Protein AF-A0A434VGW5-F1 (afdb_monomer_lite)

Foldseek 3Di:
DKDKDKDFDADPVGDGLDIDIDMFDAQFPPDDDDPNRHDPVRVVVVVVSRVVVVVVCVVVVSVD

Secondary structure (DSSP, 8-state):
-EEEEEEEEE-TTS-EEEEEEEEEEPPB-SS--SGGGB-HHHHHHHHHHHHHHHHHHHHTTTT-

pLDDT: mean 91.14, std 9.57, range [58.84, 98.38]

Radius of gyration: 14.6 Å; chains: 1; bounding box: 28×22×41 Å

Sequence (64 aa):
TTVIYVWDVYDPSGNRLHRINGQQKSPSVGSTEGWPAVAPATMQAIADQTIDQFTAWLGSGGAG

Structure (mmCIF, N/CA/C/O backbone):
data_AF-A0A434VGW5-F1
#
_entry.id   AF-A0A434VGW5-F1
#
loop_
_atom_site.group_PDB
_atom_site.id
_atom_site.type_symbol
_atom_site.label_atom_id
_atom_site.label_alt_id
_atom_site.label_comp_id
_atom_site.label_asym_id
_atom_site.label_entity_id
_atom_site.label_seq_id
_atom_site.pdbx_PDB_ins_code
_atom_site.Cartn_x
_atom_site.Cartn_y
_atom_site.Cartn_z
_atom_site.occupancy
_atom_site.B_iso_or_equiv
_atom_site.auth_seq_id
_atom_site.auth_comp_id
_atom_site.auth_asym_id
_atom_site.auth_atom_id
_atom_site.pdbx_PDB_model_num
ATOM 1 N N . THR A 1 1 ? -10.456 7.434 11.234 1.00 86.69 1 THR A N 1
ATOM 2 C CA . THR A 1 1 ? -9.642 8.187 10.251 1.00 86.69 1 THR A CA 1
ATOM 3 C C . THR A 1 1 ? -9.626 7.469 8.917 1.00 86.69 1 THR A C 1
ATOM 5 O O . THR A 1 1 ? -9.647 6.244 8.916 1.00 86.69 1 THR A O 1
ATOM 8 N N . THR A 1 2 ? -9.595 8.189 7.795 1.00 91.38 2 THR A N 1
ATOM 9 C CA . THR A 1 2 ? -9.342 7.589 6.472 1.00 91.38 2 THR A CA 1
ATOM 10 C C . THR A 1 2 ? -7.886 7.810 6.102 1.00 91.38 2 THR A C 1
ATOM 12 O O . THR A 1 2 ? -7.404 8.936 6.177 1.00 91.38 2 THR A O 1
ATOM 15 N N . VAL A 1 3 ? -7.198 6.744 5.713 1.00 94.88 3 VAL A N 1
ATOM 16 C CA . VAL A 1 3 ? -5.844 6.808 5.164 1.00 94.88 3 VAL A CA 1
ATOM 17 C C . VAL A 1 3 ? -5.959 6.718 3.651 1.00 94.88 3 VAL A C 1
ATOM 19 O O . VAL A 1 3 ? -6.600 5.800 3.149 1.00 94.88 3 VAL A O 1
ATOM 22 N N . ILE A 1 4 ? -5.359 7.662 2.933 1.00 95.94 4 ILE A N 1
ATOM 23 C CA . ILE A 1 4 ? -5.252 7.650 1.470 1.00 95.94 4 ILE A CA 1
ATOM 24 C C . ILE A 1 4 ? -3.772 7.474 1.144 1.00 95.94 4 ILE A C 1
ATOM 26 O O . ILE A 1 4 ? -2.935 8.148 1.743 1.00 95.94 4 ILE A O 1
ATOM 30 N N . TYR A 1 5 ? -3.448 6.564 0.230 1.00 96.88 5 TYR A N 1
ATOM 31 C CA . TYR A 1 5 ? -2.072 6.228 -0.125 1.00 96.88 5 TYR A CA 1
ATOM 32 C C . TYR A 1 5 ? -1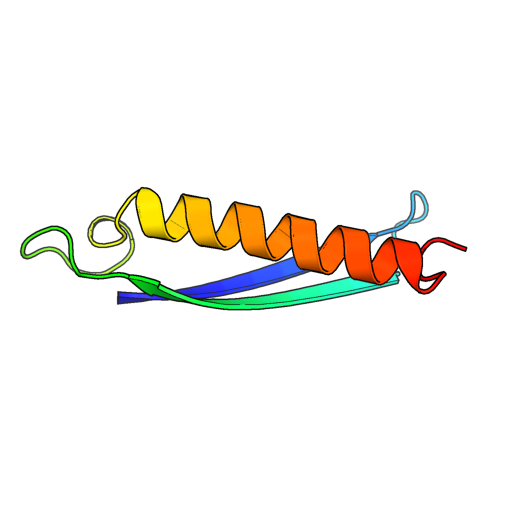.863 6.258 -1.637 1.00 96.88 5 TYR A C 1
ATOM 34 O O . TYR A 1 5 ? -2.768 5.947 -2.414 1.00 96.88 5 TYR A O 1
ATOM 42 N N . VAL A 1 6 ? -0.650 6.638 -2.037 1.00 98.25 6 VAL A N 1
ATOM 43 C CA . VAL A 1 6 ? -0.183 6.663 -3.424 1.00 98.25 6 VAL A CA 1
ATOM 44 C C . VAL A 1 6 ? 1.268 6.193 -3.442 1.00 98.25 6 VAL A C 1
ATOM 46 O O . VAL A 1 6 ? 2.096 6.720 -2.704 1.00 98.25 6 VAL A O 1
ATOM 49 N N . TRP A 1 7 ? 1.566 5.236 -4.310 1.00 97.94 7 TRP A N 1
ATOM 50 C CA . TRP A 1 7 ? 2.895 4.701 -4.565 1.00 97.94 7 TRP A CA 1
ATOM 51 C C . TRP A 1 7 ? 3.180 4.817 -6.055 1.00 97.94 7 TRP A C 1
ATOM 53 O O . TRP A 1 7 ? 2.389 4.358 -6.878 1.00 97.94 7 TRP A O 1
ATOM 63 N N . ASP A 1 8 ? 4.310 5.416 -6.404 1.00 97.75 8 ASP A N 1
ATOM 64 C CA . ASP A 1 8 ? 4.787 5.454 -7.781 1.00 97.75 8 ASP A CA 1
ATOM 65 C C . ASP A 1 8 ? 5.872 4.384 -7.964 1.00 97.75 8 ASP A C 1
ATOM 67 O O . ASP A 1 8 ? 6.796 4.281 -7.157 1.00 97.75 8 ASP A O 1
ATOM 71 N N . VAL A 1 9 ? 5.746 3.589 -9.027 1.00 96.12 9 VAL A N 1
ATOM 72 C CA . VAL A 1 9 ? 6.716 2.562 -9.425 1.00 96.12 9 VAL A CA 1
ATOM 73 C C . VAL A 1 9 ? 7.569 3.122 -10.554 1.00 96.12 9 VAL A C 1
ATOM 75 O O . VAL A 1 9 ? 7.027 3.618 -11.545 1.00 96.12 9 VAL A O 1
ATOM 78 N N . TYR A 1 10 ? 8.890 3.030 -10.414 1.00 96.38 10 TYR A N 1
ATOM 79 C CA . TYR A 1 10 ? 9.859 3.576 -11.362 1.00 96.38 10 TYR A CA 1
ATOM 80 C C . TYR A 1 10 ? 10.775 2.489 -11.925 1.00 96.38 10 TYR A C 1
ATOM 82 O O . TYR A 1 10 ? 11.073 1.510 -11.238 1.00 96.38 10 TYR A O 1
ATOM 90 N N . ASP A 1 11 ? 11.244 2.686 -13.156 1.00 94.94 11 ASP A N 1
ATOM 91 C CA . ASP A 1 11 ? 12.381 1.939 -13.694 1.00 94.94 11 ASP A CA 1
ATOM 92 C C . ASP A 1 11 ? 13.718 2.482 -13.135 1.00 94.94 11 ASP A C 1
ATOM 94 O O . ASP A 1 11 ? 13.755 3.560 -12.527 1.00 94.94 11 ASP A O 1
ATOM 98 N N . PRO A 1 12 ? 14.850 1.778 -13.338 1.00 95.38 12 PRO A N 1
ATOM 99 C CA . PRO A 1 12 ? 16.163 2.269 -12.914 1.00 95.38 12 PRO A CA 1
ATOM 100 C C . PRO A 1 12 ? 16.601 3.590 -13.568 1.00 95.38 12 PRO A C 1
ATOM 102 O O . PRO A 1 12 ? 17.523 4.236 -13.075 1.00 95.38 12 PRO A O 1
ATOM 105 N N . SER A 1 13 ? 15.976 3.989 -14.678 1.00 96.81 13 SER A N 1
ATOM 106 C CA . SER A 1 13 ? 16.227 5.262 -15.361 1.00 96.81 13 SER A CA 1
ATOM 107 C C . SER A 1 13 ? 15.419 6.425 -14.769 1.00 96.81 13 SER A C 1
ATOM 109 O O . SER A 1 13 ? 15.638 7.571 -15.155 1.00 96.81 13 SER A O 1
ATOM 111 N N . GLY A 1 14 ? 14.529 6.155 -13.809 1.00 96.12 14 GLY A N 1
ATOM 112 C CA . GLY A 1 14 ? 13.692 7.151 -13.147 1.00 96.12 14 GLY A CA 1
ATOM 113 C C . GLY A 1 14 ? 12.388 7.464 -13.883 1.00 96.12 14 GLY A C 1
ATOM 114 O O . GLY A 1 14 ? 11.704 8.420 -13.516 1.00 96.12 14 GLY A O 1
ATOM 115 N N . ASN A 1 15 ? 12.000 6.677 -14.891 1.00 96.19 15 ASN A N 1
ATOM 116 C CA . ASN A 1 15 ? 10.698 6.832 -15.537 1.00 96.19 15 ASN A CA 1
ATOM 117 C C . ASN A 1 15 ? 9.612 6.181 -14.683 1.00 96.19 15 ASN A C 1
ATOM 119 O O . ASN A 1 15 ? 9.758 5.039 -14.246 1.00 96.19 15 ASN A O 1
ATOM 123 N N . ARG A 1 16 ? 8.498 6.889 -14.455 1.00 96.94 16 ARG A N 1
ATOM 124 C CA . ARG A 1 16 ? 7.351 6.313 -13.742 1.00 96.94 16 ARG A CA 1
ATOM 125 C C . ARG A 1 16 ? 6.630 5.320 -14.647 1.00 96.94 16 ARG A C 1
ATOM 127 O O . ARG A 1 16 ? 5.985 5.726 -15.610 1.00 96.94 16 ARG A O 1
ATOM 134 N N . LEU A 1 17 ? 6.680 4.048 -14.278 1.00 97.00 17 LEU A N 1
ATOM 135 C CA . LEU A 1 17 ? 6.018 2.951 -14.978 1.00 97.00 17 LEU A CA 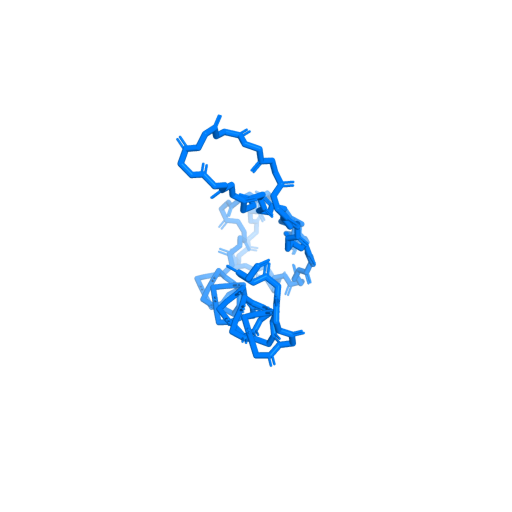1
ATOM 136 C C . LEU A 1 17 ? 4.551 2.818 -14.572 1.00 97.00 17 LEU A C 1
ATOM 138 O O . LEU A 1 17 ? 3.683 2.556 -15.401 1.00 97.00 17 LEU A O 1
ATOM 142 N N . HIS A 1 18 ? 4.263 2.993 -13.282 1.00 97.38 18 HIS A N 1
ATOM 143 C CA . HIS A 1 18 ? 2.931 2.743 -12.749 1.00 97.38 18 HIS A CA 1
ATOM 144 C C . HIS A 1 18 ? 2.652 3.537 -11.476 1.00 97.38 18 HIS A C 1
ATOM 146 O O . HIS A 1 18 ? 3.562 4.069 -10.837 1.00 97.38 18 HIS A O 1
ATOM 152 N N . ARG A 1 19 ? 1.372 3.608 -11.112 1.00 98.00 19 ARG A N 1
ATOM 153 C CA . ARG A 1 19 ? 0.895 4.193 -9.866 1.00 98.00 19 ARG A CA 1
ATOM 154 C C . ARG A 1 19 ? -0.092 3.246 -9.208 1.00 98.00 19 ARG A C 1
ATOM 156 O O . ARG A 1 19 ? -1.099 2.894 -9.811 1.00 98.00 19 ARG A O 1
ATOM 163 N N . ILE A 1 20 ? 0.177 2.926 -7.952 1.00 98.31 20 ILE A N 1
ATOM 164 C CA . ILE A 1 20 ? -0.732 2.200 -7.073 1.00 98.31 20 ILE A CA 1
ATOM 165 C C . ILE A 1 20 ? -1.325 3.218 -6.110 1.00 98.31 20 ILE A C 1
ATOM 167 O O . ILE A 1 20 ? -0.594 3.970 -5.470 1.00 98.31 20 ILE A O 1
ATOM 171 N N . ASN A 1 21 ? -2.645 3.271 -5.997 1.00 98.25 21 ASN A N 1
ATOM 172 C CA . ASN A 1 21 ? -3.296 4.181 -5.068 1.00 98.25 21 ASN A CA 1
ATOM 173 C C . ASN A 1 21 ? -4.567 3.579 -4.495 1.00 98.25 21 ASN A C 1
ATOM 175 O O . ASN A 1 21 ? -5.286 2.846 -5.166 1.00 98.25 21 ASN A O 1
ATOM 179 N N . GLY A 1 22 ? -4.904 3.985 -3.283 1.00 97.25 22 GLY A N 1
ATOM 180 C CA . GLY A 1 22 ? -6.120 3.532 -2.639 1.00 97.25 22 GLY A CA 1
ATOM 181 C C . GLY A 1 22 ? -6.422 4.309 -1.375 1.00 97.25 22 GLY A C 1
ATOM 182 O O . GLY A 1 22 ? -5.743 5.273 -1.015 1.00 97.25 22 GLY A O 1
ATOM 183 N N . GLN A 1 23 ? -7.473 3.871 -0.697 1.00 96.69 23 GLN A N 1
ATOM 184 C CA . GLN A 1 23 ? -7.856 4.401 0.597 1.00 96.69 23 GLN A CA 1
ATOM 185 C C . GLN A 1 23 ? -8.317 3.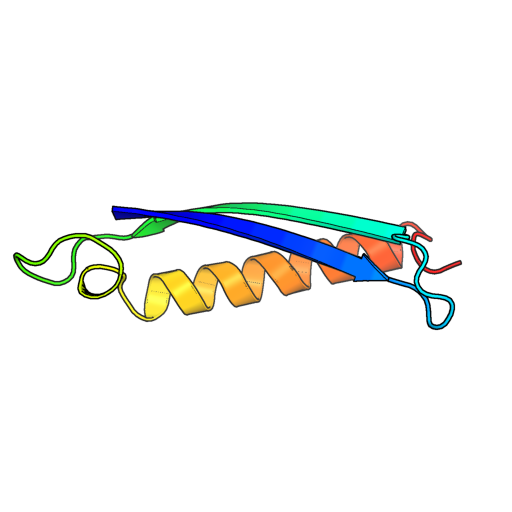272 1.507 1.00 96.69 23 GLN A C 1
ATOM 187 O O . GLN A 1 23 ? -8.962 2.329 1.052 1.00 96.69 23 GLN A O 1
ATOM 192 N N . GLN A 1 24 ? -8.023 3.396 2.796 1.00 95.25 24 GLN A N 1
ATOM 193 C CA . GLN A 1 24 ? -8.488 2.473 3.816 1.00 95.25 24 GLN A CA 1
ATOM 194 C C . GLN A 1 24 ? -9.108 3.243 4.974 1.00 95.25 24 GLN A C 1
ATOM 196 O O . GLN A 1 24 ? -8.547 4.218 5.487 1.00 95.25 24 GLN A O 1
ATOM 201 N N . LYS A 1 25 ? -10.288 2.802 5.405 1.00 90.25 25 LYS A N 1
ATOM 202 C CA . LYS A 1 25 ? -10.941 3.373 6.580 1.00 90.25 25 LYS A CA 1
ATOM 203 C C . LYS A 1 25 ? -10.395 2.675 7.818 1.00 90.25 25 LYS A C 1
ATOM 205 O O . LYS A 1 25 ? -10.616 1.485 8.003 1.00 90.25 25 LYS A O 1
ATOM 210 N N . SER A 1 26 ? -9.717 3.424 8.681 1.00 83.69 26 SER A N 1
ATOM 211 C CA . SER A 1 26 ? -9.297 2.916 9.982 1.00 83.69 26 SER A CA 1
ATOM 212 C C . SER A 1 26 ? -10.412 3.116 11.007 1.00 83.69 26 SER A C 1
ATOM 214 O O . SER A 1 26 ? -10.853 4.265 11.193 1.00 83.69 26 SER A O 1
ATOM 216 N N . PRO A 1 27 ? -10.817 2.059 11.735 1.00 76.44 27 PRO A N 1
ATOM 217 C CA . PRO A 1 27 ? -11.467 2.232 13.028 1.00 76.44 27 PRO A CA 1
ATOM 218 C C . PRO A 1 27 ? -10.562 3.112 13.900 1.00 76.44 27 PRO A C 1
ATOM 220 O O . PRO A 1 27 ? -9.338 2.974 13.842 1.00 76.44 27 PRO A O 1
ATOM 223 N N . SER A 1 28 ? -11.143 4.055 14.644 1.00 69.12 28 SER A N 1
ATOM 224 C CA . SER A 1 28 ? -10.360 4.890 15.560 1.00 69.12 28 SER A CA 1
ATOM 225 C C . SER A 1 28 ? -9.853 4.026 16.709 1.00 69.12 28 SER A C 1
ATOM 227 O O . SER A 1 28 ? -10.662 3.415 17.408 1.00 69.12 28 SER A O 1
ATOM 229 N N . VAL A 1 29 ? -8.538 3.967 16.918 1.00 70.62 29 VAL A N 1
ATOM 230 C CA . VAL A 1 29 ? -7.966 3.419 18.157 1.00 70.62 29 VAL A CA 1
ATOM 231 C C . VAL A 1 29 ? -7.946 4.520 19.219 1.00 70.62 29 VAL A C 1
ATOM 233 O O . VAL A 1 29 ? -7.022 5.320 19.296 1.00 70.62 29 VAL A O 1
ATOM 236 N N . GLY A 1 30 ? -9.004 4.579 20.031 1.00 65.75 30 GLY A N 1
ATOM 237 C CA . GLY A 1 30 ? -9.150 5.573 21.100 1.00 65.75 30 GLY A CA 1
ATOM 238 C C . GLY A 1 30 ? -9.663 6.940 20.631 1.00 65.75 30 GLY A C 1
ATOM 239 O O . GLY A 1 30 ? -10.236 7.069 19.547 1.00 65.75 30 GLY A O 1
ATOM 240 N N . SER A 1 31 ? -9.485 7.951 21.489 1.00 71.00 31 SER A N 1
ATOM 241 C CA . SER A 1 31 ? -10.022 9.316 21.326 1.00 71.00 31 SER A CA 1
ATOM 242 C C . SER A 1 31 ? -9.094 10.275 20.568 1.00 71.00 31 SER A C 1
ATOM 244 O O . SER A 1 31 ? -9.293 11.486 20.625 1.00 71.00 31 SER A O 1
ATOM 246 N N . THR A 1 32 ? -8.037 9.768 19.933 1.00 75.31 32 THR A N 1
ATOM 247 C CA . THR A 1 32 ? -7.069 10.581 19.186 1.00 75.31 32 THR A CA 1
ATOM 248 C C . THR A 1 32 ? -7.515 10.762 17.736 1.00 75.31 32 THR A C 1
ATOM 250 O O . THR A 1 32 ? -8.275 9.960 17.196 1.00 75.31 32 THR A O 1
ATOM 253 N N . GLU A 1 33 ? -7.045 11.830 17.093 1.00 80.31 33 GLU A N 1
ATOM 254 C CA . GLU A 1 33 ? -7.308 12.119 15.680 1.00 80.31 33 GLU A CA 1
ATOM 255 C C . GLU A 1 33 ? -6.026 11.988 14.844 1.00 80.31 33 GLU A C 1
ATOM 257 O O . GLU A 1 33 ? -4.911 11.985 15.368 1.00 80.31 33 GLU A O 1
ATOM 262 N N . GLY A 1 34 ? -6.173 11.876 13.521 1.00 86.19 34 GLY A N 1
ATOM 263 C CA . GLY A 1 34 ? -5.038 11.796 12.596 1.00 86.19 34 GLY A CA 1
ATOM 264 C C . GLY A 1 34 ? -4.309 10.448 12.622 1.00 86.19 34 GLY A C 1
ATOM 265 O O . GLY A 1 34 ? -4.939 9.399 12.769 1.00 86.19 34 GLY A O 1
ATOM 266 N N . TRP A 1 35 ? -2.985 10.473 12.430 1.00 88.94 35 TRP A N 1
ATOM 267 C CA . TRP A 1 35 ? -2.134 9.276 12.339 1.00 88.94 35 TRP A CA 1
ATOM 268 C C . TRP A 1 35 ? -2.104 8.406 13.603 1.00 88.94 35 TRP A C 1
ATOM 270 O O . TRP A 1 35 ? -2.193 7.189 13.455 1.00 88.94 35 TRP A O 1
ATOM 280 N N . PRO A 1 36 ? -2.059 8.961 14.831 1.00 87.88 36 PRO A N 1
ATOM 281 C CA . PRO A 1 36 ? -2.138 8.148 16.048 1.00 87.88 36 PRO A CA 1
ATOM 282 C C . PRO A 1 36 ? -3.436 7.336 16.177 1.00 87.88 36 PRO A C 1
ATOM 284 O O . PRO A 1 36 ? -3.462 6.347 16.899 1.00 87.88 36 PRO A O 1
ATOM 287 N N . ALA A 1 37 ? -4.502 7.743 15.480 1.00 87.25 37 ALA A N 1
ATOM 288 C CA . ALA A 1 37 ? -5.799 7.067 15.472 1.00 87.25 37 ALA A CA 1
ATOM 289 C C . ALA A 1 37 ? -5.881 5.913 14.458 1.00 87.25 37 ALA A C 1
ATOM 291 O O . ALA A 1 37 ? -6.912 5.239 14.361 1.00 87.25 37 ALA A O 1
ATOM 292 N N . VAL A 1 38 ? -4.839 5.721 13.643 1.00 90.31 38 VAL A N 1
ATOM 293 C CA . VAL A 1 38 ? -4.780 4.659 12.640 1.00 90.31 38 VAL A CA 1
ATOM 294 C C . VAL A 1 38 ? -4.362 3.362 13.323 1.00 90.31 38 VAL A C 1
ATOM 296 O O . VAL A 1 38 ? -3.257 3.239 13.845 1.00 90.31 38 VAL A O 1
ATOM 299 N N . ALA A 1 39 ? -5.253 2.374 13.309 1.00 90.69 39 ALA A N 1
ATOM 300 C CA . ALA A 1 39 ? -4.981 1.060 13.867 1.00 90.69 39 ALA A CA 1
ATOM 301 C C . ALA A 1 39 ? -3.841 0.371 13.089 1.00 90.69 39 ALA A C 1
ATOM 303 O O . ALA A 1 39 ? -3.827 0.445 11.856 1.00 90.69 39 ALA A O 1
ATOM 304 N N . PRO A 1 40 ? -2.944 -0.381 13.752 1.00 91.81 40 PRO A N 1
ATOM 305 C CA . PRO A 1 40 ? -1.894 -1.143 13.069 1.00 91.81 40 PRO A CA 1
ATOM 306 C C . PRO A 1 40 ? -2.430 -2.074 11.970 1.00 91.81 40 PRO A C 1
ATOM 308 O O . PRO A 1 40 ? -1.857 -2.151 10.887 1.00 91.81 40 PRO A O 1
ATOM 311 N N . ALA A 1 41 ? -3.589 -2.701 12.205 1.00 93.50 41 ALA A N 1
ATOM 312 C CA . ALA A 1 41 ? -4.264 -3.552 11.224 1.00 93.50 41 ALA A CA 1
ATOM 313 C C . ALA A 1 41 ? -4.661 -2.805 9.935 1.00 93.50 41 ALA A C 1
ATOM 315 O O . ALA A 1 41 ? -4.656 -3.394 8.859 1.00 93.50 41 ALA A O 1
ATOM 316 N N . THR A 1 42 ? -4.963 -1.504 10.012 1.00 94.44 42 THR A N 1
ATOM 317 C CA . THR A 1 42 ? -5.239 -0.672 8.829 1.00 94.44 42 THR A CA 1
ATOM 318 C C . THR A 1 42 ? -3.987 -0.545 7.966 1.00 94.44 42 THR A C 1
ATOM 320 O O . THR A 1 42 ? -4.066 -0.707 6.752 1.00 94.44 42 THR A O 1
ATOM 323 N N . MET A 1 43 ? -2.830 -0.291 8.584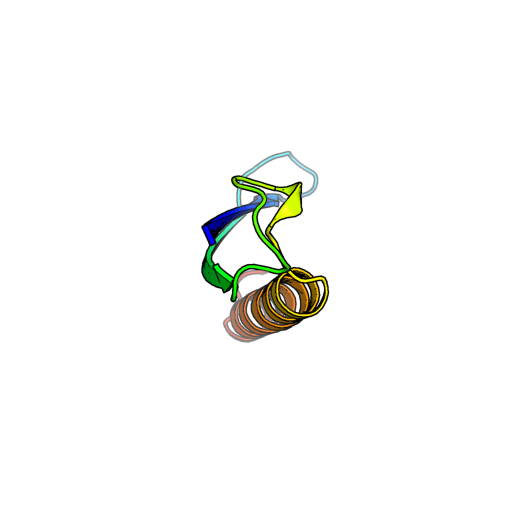 1.00 94.81 43 MET A N 1
ATOM 324 C CA . MET A 1 43 ? -1.557 -0.195 7.863 1.00 94.81 43 MET A CA 1
ATOM 325 C C . MET A 1 43 ? -1.160 -1.536 7.245 1.00 94.81 43 MET A C 1
ATOM 327 O O . MET A 1 43 ? -0.703 -1.564 6.106 1.00 94.81 43 MET A O 1
ATOM 331 N N . GLN A 1 44 ? -1.394 -2.641 7.956 1.00 97.06 44 GLN A N 1
ATOM 332 C CA . GLN A 1 44 ? -1.155 -3.982 7.427 1.00 97.06 44 GLN A CA 1
ATOM 333 C C . GLN A 1 44 ? -2.045 -4.280 6.213 1.00 97.06 44 GLN A C 1
ATOM 335 O O . GLN A 1 44 ? -1.535 -4.677 5.173 1.00 97.06 44 GLN A O 1
ATOM 340 N N . ALA A 1 45 ? -3.340 -3.960 6.285 1.00 97.12 45 ALA A N 1
ATOM 341 C CA . ALA A 1 45 ? -4.243 -4.123 5.149 1.00 97.12 45 ALA A CA 1
ATOM 342 C C . ALA A 1 45 ? -3.838 -3.265 3.933 1.00 97.12 45 ALA A C 1
ATOM 344 O O . ALA A 1 45 ? -3.995 -3.702 2.797 1.00 97.12 45 ALA A O 1
ATOM 345 N N . ILE A 1 46 ? -3.309 -2.052 4.147 1.00 97.62 46 ILE A N 1
ATOM 346 C CA . ILE A 1 46 ? -2.764 -1.222 3.057 1.00 97.62 46 ILE A CA 1
ATOM 347 C C . ILE A 1 46 ? -1.540 -1.894 2.424 1.00 97.62 46 ILE A C 1
ATOM 349 O O . ILE A 1 46 ? -1.404 -1.863 1.200 1.00 97.62 46 ILE A O 1
ATOM 353 N N . ALA A 1 47 ? -0.656 -2.490 3.229 1.00 97.94 47 ALA A N 1
ATOM 354 C CA . ALA A 1 47 ? 0.511 -3.209 2.726 1.00 97.94 47 ALA A CA 1
ATOM 355 C C . ALA A 1 47 ? 0.093 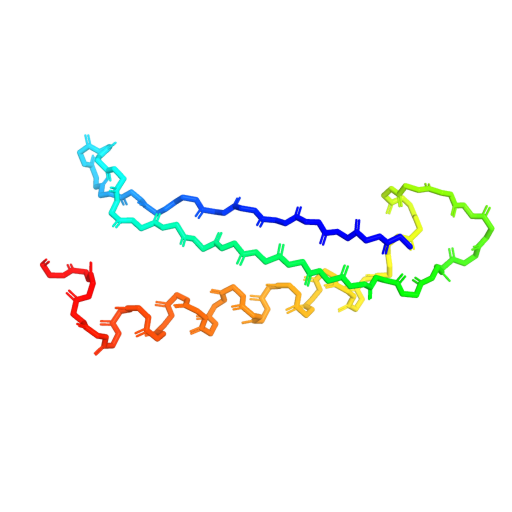-4.410 1.864 1.00 97.94 47 ALA A C 1
ATOM 357 O O . ALA A 1 47 ? 0.538 -4.502 0.720 1.00 97.94 47 ALA A O 1
ATOM 358 N N . ASP A 1 48 ? -0.822 -5.247 2.360 1.00 98.38 48 ASP A N 1
ATOM 359 C CA . ASP A 1 48 ? -1.348 -6.405 1.626 1.00 98.38 48 ASP A CA 1
ATOM 360 C C . ASP A 1 48 ? -1.969 -5.967 0.285 1.00 98.38 48 ASP A C 1
ATOM 362 O O . ASP A 1 48 ? -1.558 -6.424 -0.781 1.00 98.38 48 ASP A O 1
ATOM 366 N N . GLN A 1 49 ? -2.859 -4.965 0.310 1.00 98.25 49 GLN A N 1
ATOM 367 C CA . GLN A 1 49 ? -3.477 -4.409 -0.901 1.00 98.25 49 GLN A CA 1
ATOM 368 C C . GLN A 1 49 ? -2.467 -3.822 -1.892 1.00 98.25 49 GLN A C 1
ATOM 370 O O . GLN A 1 49 ? -2.701 -3.853 -3.101 1.00 98.25 49 GLN A O 1
ATOM 375 N N . THR A 1 50 ? -1.383 -3.224 -1.398 1.00 98.25 50 THR A N 1
ATOM 376 C CA . THR A 1 50 ? -0.343 -2.642 -2.253 1.00 98.25 50 THR A CA 1
ATOM 377 C C . THR A 1 50 ? 0.400 -3.744 -3.005 1.00 98.25 50 THR A C 1
ATOM 379 O O . THR A 1 50 ? 0.620 -3.613 -4.208 1.00 98.25 50 THR A O 1
ATOM 382 N N . ILE A 1 51 ? 0.739 -4.847 -2.329 1.00 98.00 51 ILE A N 1
ATOM 383 C CA . ILE A 1 51 ? 1.415 -5.995 -2.948 1.00 98.00 51 ILE A CA 1
ATOM 384 C C . ILE A 1 51 ? 0.493 -6.729 -3.924 1.00 98.00 51 ILE A C 1
ATOM 386 O O . ILE A 1 51 ? 0.930 -7.073 -5.022 1.00 98.00 51 ILE A O 1
ATOM 390 N N . ASP A 1 52 ? -0.785 -6.903 -3.594 1.00 98.19 52 ASP A N 1
ATOM 391 C CA . ASP A 1 52 ? -1.761 -7.507 -4.508 1.00 98.19 52 ASP A CA 1
ATOM 392 C C . ASP A 1 52 ? -1.899 -6.691 -5.804 1.00 98.19 52 ASP A C 1
ATOM 394 O O . ASP A 1 52 ? -1.828 -7.234 -6.905 1.00 98.19 52 ASP A O 1
ATOM 398 N N . GLN A 1 53 ? -2.024 -5.364 -5.697 1.00 98.12 53 GLN A N 1
ATOM 399 C CA . GLN A 1 53 ? -2.087 -4.480 -6.867 1.00 98.12 53 GLN A CA 1
ATOM 400 C C . GLN A 1 53 ? -0.788 -4.504 -7.676 1.00 98.12 53 GLN A C 1
ATOM 402 O O . GLN A 1 53 ? -0.823 -4.530 -8.907 1.00 98.12 53 GLN A O 1
ATOM 407 N N . PHE A 1 54 ? 0.358 -4.531 -6.995 1.00 97.31 54 PHE A N 1
ATOM 408 C CA . PHE A 1 54 ? 1.657 -4.611 -7.648 1.00 97.31 54 PHE A CA 1
ATOM 409 C C . PHE A 1 54 ? 1.829 -5.922 -8.422 1.00 97.31 54 PHE A C 1
ATOM 411 O O . PHE A 1 54 ? 2.184 -5.903 -9.596 1.00 97.31 54 PHE A O 1
ATOM 418 N N . THR A 1 55 ? 1.531 -7.064 -7.801 1.00 97.06 55 THR A N 1
ATOM 419 C CA . THR A 1 55 ? 1.642 -8.385 -8.441 1.00 97.06 55 THR A CA 1
ATOM 420 C C . THR A 1 55 ? 0.650 -8.555 -9.590 1.00 97.06 55 THR A C 1
ATOM 422 O O . THR A 1 55 ? 1.024 -9.087 -10.636 1.00 97.06 55 THR A O 1
ATOM 425 N N . ALA A 1 56 ? -0.575 -8.041 -9.453 1.00 97.06 56 ALA A N 1
ATOM 426 C CA . ALA A 1 56 ? -1.552 -8.014 -10.538 1.00 97.06 56 ALA A CA 1
ATOM 427 C C . ALA A 1 56 ? -1.051 -7.201 -11.744 1.00 97.06 56 ALA A C 1
ATOM 429 O O . ALA A 1 56 ? -1.206 -7.629 -12.888 1.00 97.06 56 ALA A O 1
ATOM 430 N N . TRP A 1 57 ? -0.409 -6.056 -11.498 1.00 96.75 57 TRP A N 1
ATOM 431 C CA . TRP A 1 57 ? 0.204 -5.239 -12.546 1.00 96.75 57 TRP A CA 1
ATOM 432 C C . TRP A 1 57 ? 1.405 -5.930 -13.211 1.00 96.75 57 TRP A C 1
ATOM 434 O O . TRP A 1 57 ? 1.523 -5.916 -14.435 1.00 96.75 57 TRP A O 1
ATOM 444 N N . LEU A 1 58 ? 2.264 -6.601 -12.440 1.00 95.38 58 LEU A N 1
ATOM 445 C CA . LEU A 1 58 ? 3.343 -7.412 -13.014 1.00 95.38 58 LEU A CA 1
ATOM 446 C C . LEU A 1 58 ? 2.789 -8.525 -13.917 1.00 95.38 58 LEU A C 1
ATOM 448 O O . LEU A 1 58 ? 3.295 -8.744 -15.016 1.00 95.38 58 LEU A O 1
ATOM 452 N N . GLY A 1 59 ? 1.718 -9.193 -13.479 1.00 94.31 59 GLY A N 1
ATOM 453 C CA . GLY A 1 59 ? 1.063 -10.270 -14.223 1.00 94.31 59 GLY A CA 1
ATOM 454 C C . GLY A 1 59 ? 0.379 -9.828 -15.522 1.00 94.31 59 GLY A C 1
ATOM 455 O O . GLY A 1 59 ? 0.192 -10.657 -16.410 1.00 94.31 59 GLY A O 1
ATOM 456 N N . SER A 1 60 ? 0.039 -8.543 -15.673 1.00 91.81 60 SER A N 1
ATOM 457 C CA . SER A 1 60 ? -0.538 -7.992 -16.909 1.00 91.81 60 SER A CA 1
ATOM 458 C C . SER A 1 60 ? 0.506 -7.534 -17.937 1.00 91.81 60 SER A C 1
ATOM 460 O O . SER A 1 60 ? 0.137 -7.008 -18.986 1.00 91.81 60 SER A O 1
ATOM 462 N N . GLY A 1 61 ? 1.799 -7.756 -17.664 1.00 85.56 61 GLY A N 1
ATOM 463 C CA . GLY A 1 61 ? 2.906 -7.334 -18.527 1.00 85.56 61 GLY A CA 1
ATOM 464 C C . GLY A 1 61 ? 3.423 -5.927 -18.227 1.00 85.56 61 GLY A C 1
ATOM 465 O O . GLY A 1 61 ? 4.222 -5.401 -18.991 1.00 85.56 61 GLY A O 1
ATOM 466 N N . GLY A 1 62 ? 3.006 -5.315 -17.115 1.00 76.81 62 GLY A N 1
ATOM 467 C CA . GLY A 1 62 ? 3.370 -3.943 -16.765 1.00 76.81 62 GLY A CA 1
ATOM 468 C C . GLY A 1 62 ? 4.863 -3.688 -16.521 1.00 76.81 62 GLY A C 1
ATOM 469 O O . GLY A 1 62 ? 5.288 -2.538 -16.558 1.00 76.81 62 GLY A O 1
ATOM 470 N N . ALA A 1 63 ? 5.656 -4.738 -16.294 1.00 67.94 63 ALA A N 1
ATOM 471 C CA . A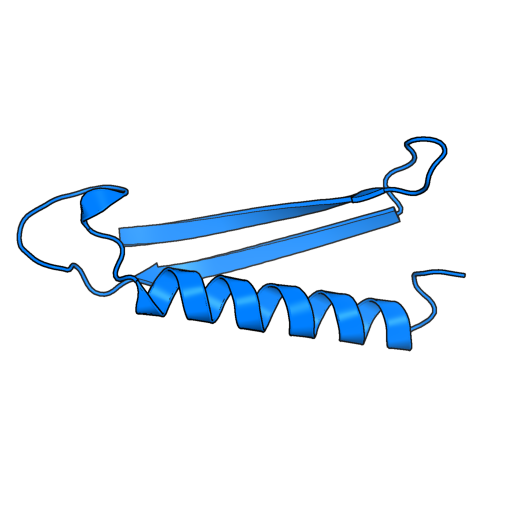LA A 1 63 ? 7.105 -4.646 -16.094 1.00 67.94 63 ALA A CA 1
ATOM 472 C C . ALA A 1 63 ? 7.950 -4.875 -17.360 1.00 67.94 63 ALA A C 1
ATOM 474 O O . ALA A 1 63 ? 9.178 -4.867 -17.254 1.00 67.94 63 ALA A O 1
ATOM 475 N N . GLY A 1 64 ? 7.311 -5.147 -18.505 1.00 58.84 64 GLY A N 1
ATOM 476 C CA . GLY A 1 64 ? 7.965 -5.441 -19.786 1.00 58.84 64 GLY A CA 1
ATOM 477 C C . GLY A 1 64 ? 8.112 -4.236 -20.701 1.00 58.84 64 GLY A C 1
ATOM 478 O O . GLY A 1 64 ? 7.283 -3.306 -20.601 1.00 58.84 64 GLY A O 1
#